Protein AF-A0A4Z1E161-F1 (afdb_monomer_lite)

Structure (mmCIF, N/CA/C/O backbone):
data_AF-A0A4Z1E161-F1
#
_entry.id   AF-A0A4Z1E161-F1
#
loop_
_atom_site.group_PDB
_atom_site.id
_atom_site.type_symbol
_atom_site.label_atom_id
_atom_site.label_alt_id
_atom_site.label_comp_id
_atom_site.label_asym_id
_atom_site.label_entity_id
_atom_site.label_seq_id
_atom_site.pdbx_PDB_ins_code
_atom_site.Cartn_x
_atom_site.Cartn_y
_atom_site.Cartn_z
_atom_site.occupancy
_atom_site.B_iso_or_equiv
_atom_site.auth_seq_id
_atom_site.auth_comp_id
_atom_site.auth_asym_id
_atom_site.auth_atom_id
_atom_site.pdbx_PDB_model_num
ATOM 1 N N . MET A 1 1 ? 20.502 -10.561 -2.138 1.00 53.72 1 MET A N 1
ATOM 2 C CA . MET A 1 1 ? 19.222 -10.357 -1.425 1.00 53.72 1 MET A CA 1
ATOM 3 C C . MET A 1 1 ? 18.939 -11.590 -0.588 1.00 53.72 1 MET A C 1
ATOM 5 O O . MET A 1 1 ? 18.748 -12.665 -1.150 1.00 53.72 1 MET A O 1
ATOM 9 N N . GLY A 1 2 ? 19.047 -11.461 0.734 1.00 64.62 2 GLY A N 1
ATOM 10 C CA . GLY A 1 2 ? 18.927 -12.574 1.674 1.00 64.62 2 GLY A CA 1
ATOM 11 C C . GLY A 1 2 ? 17.469 -12.944 1.950 1.00 64.62 2 GLY A C 1
ATOM 12 O O . GLY A 1 2 ? 16.547 -12.198 1.630 1.00 64.62 2 GLY A O 1
ATOM 13 N N . ILE A 1 3 ? 17.251 -14.104 2.572 1.00 73.12 3 ILE A N 1
ATOM 14 C CA . ILE A 1 3 ? 15.918 -14.571 3.001 1.00 73.12 3 ILE A CA 1
ATOM 15 C C . ILE A 1 3 ? 15.237 -13.529 3.911 1.00 73.12 3 ILE A C 1
ATOM 17 O O . ILE A 1 3 ? 14.029 -13.329 3.811 1.00 73.12 3 ILE A O 1
ATOM 21 N N . GLY A 1 4 ? 16.022 -12.805 4.719 1.00 70.31 4 GLY A N 1
ATOM 22 C CA . GLY A 1 4 ? 15.545 -11.701 5.555 1.00 70.31 4 GLY A CA 1
ATOM 23 C C . GLY A 1 4 ? 14.907 -10.555 4.765 1.00 70.31 4 GLY A C 1
ATOM 24 O O . GLY A 1 4 ? 13.837 -10.098 5.149 1.00 70.31 4 GLY A O 1
ATOM 25 N N . ASP A 1 5 ? 15.480 -10.155 3.623 1.00 70.69 5 ASP A N 1
ATOM 26 C CA . ASP A 1 5 ? 14.911 -9.094 2.774 1.00 70.69 5 ASP A CA 1
ATOM 27 C C . ASP A 1 5 ? 13.550 -9.498 2.197 1.00 70.69 5 ASP A C 1
ATOM 29 O O . ASP A 1 5 ? 12.613 -8.702 2.156 1.00 70.69 5 ASP A O 1
ATOM 33 N N . LYS A 1 6 ? 13.413 -10.763 1.774 1.00 67.12 6 LYS A N 1
ATOM 34 C CA . LYS A 1 6 ? 12.142 -11.281 1.247 1.00 67.12 6 LYS A CA 1
ATOM 35 C C . LYS A 1 6 ? 11.070 -11.358 2.330 1.00 67.12 6 LYS A C 1
ATOM 37 O O . LYS A 1 6 ? 9.917 -11.046 2.051 1.00 67.12 6 LYS A O 1
ATOM 42 N N . ILE A 1 7 ? 11.451 -11.753 3.545 1.00 77.06 7 ILE A N 1
ATOM 43 C CA . ILE A 1 7 ? 10.538 -11.809 4.691 1.00 77.06 7 ILE A CA 1
ATOM 44 C C . ILE A 1 7 ? 10.113 -10.400 5.109 1.00 77.06 7 ILE A C 1
ATOM 46 O O . ILE A 1 7 ? 8.924 -10.195 5.322 1.00 77.06 7 ILE A O 1
ATOM 50 N N . SER A 1 8 ? 11.029 -9.428 5.169 1.00 73.81 8 SER A N 1
ATOM 51 C CA . SER A 1 8 ? 10.678 -8.031 5.469 1.00 73.81 8 SER A CA 1
ATOM 52 C C . SER A 1 8 ? 9.728 -7.442 4.431 1.00 73.81 8 SER A C 1
ATOM 54 O O . SER A 1 8 ? 8.692 -6.907 4.812 1.00 73.81 8 SER A O 1
ATOM 56 N N . ASN A 1 9 ? 10.007 -7.617 3.134 1.00 73.25 9 ASN A N 1
ATOM 57 C CA . ASN A 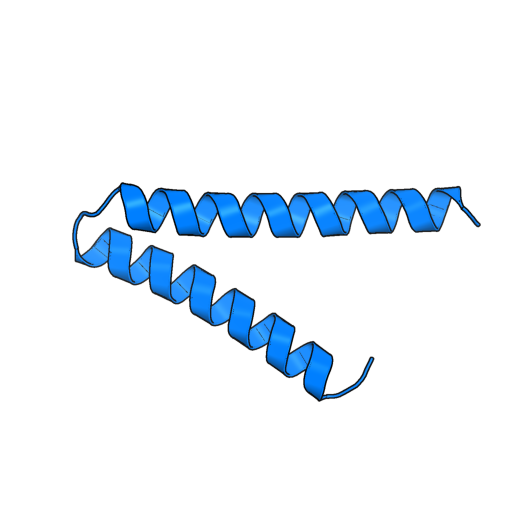1 9 ? 9.097 -7.145 2.084 1.00 73.25 9 ASN A CA 1
ATOM 58 C C . ASN A 1 9 ? 7.716 -7.798 2.202 1.00 73.25 9 ASN A C 1
ATOM 60 O O . ASN A 1 9 ? 6.702 -7.118 2.096 1.00 73.25 9 ASN A O 1
ATOM 64 N N . ALA A 1 10 ? 7.669 -9.113 2.428 1.00 77.94 10 ALA A N 1
ATOM 65 C CA . ALA A 1 10 ? 6.406 -9.820 2.598 1.00 77.94 10 ALA A CA 1
ATOM 66 C C . ALA A 1 10 ? 5.658 -9.358 3.856 1.00 77.94 10 ALA A C 1
ATOM 68 O O . ALA A 1 10 ? 4.439 -9.239 3.821 1.00 77.94 10 ALA A O 1
ATOM 69 N N . ALA A 1 11 ? 6.372 -9.076 4.948 1.00 84.06 11 ALA A N 1
ATOM 70 C CA . ALA A 1 11 ? 5.798 -8.583 6.192 1.00 84.06 11 ALA A CA 1
ATOM 71 C C . ALA A 1 11 ? 5.238 -7.162 6.045 1.00 84.06 11 ALA A C 1
ATOM 73 O O . ALA A 1 11 ? 4.153 -6.895 6.556 1.00 84.06 11 ALA A O 1
ATOM 74 N N . GLU A 1 12 ? 5.929 -6.265 5.337 1.00 78.62 12 GLU A N 1
ATOM 75 C CA . GLU A 1 12 ? 5.415 -4.928 5.016 1.00 78.62 12 GLU A CA 1
ATOM 76 C C . GLU A 1 12 ? 4.166 -4.995 4.127 1.00 78.62 12 GLU A C 1
ATOM 78 O O . GLU A 1 12 ? 3.177 -4.325 4.426 1.00 78.62 12 GLU A O 1
ATOM 83 N N . ASP A 1 13 ? 4.152 -5.870 3.116 1.00 78.62 13 ASP A N 1
ATOM 84 C CA . ASP A 1 13 ? 2.990 -6.091 2.241 1.00 78.62 13 ASP A CA 1
ATOM 85 C C . ASP A 1 13 ? 1.779 -6.625 3.030 1.00 78.62 13 ASP A C 1
ATOM 87 O O . ASP A 1 13 ? 0.654 -6.132 2.904 1.00 78.62 13 ASP A O 1
ATOM 91 N N . LEU A 1 14 ? 2.022 -7.583 3.933 1.00 86.56 14 LEU A N 1
ATOM 92 C CA . LEU A 1 14 ? 1.011 -8.130 4.841 1.00 86.56 14 LEU A CA 1
ATOM 93 C C . LEU A 1 14 ? 0.482 -7.069 5.806 1.00 86.56 14 LEU A C 1
ATOM 95 O O . LEU A 1 14 ? -0.718 -7.014 6.061 1.00 86.56 14 LEU A O 1
ATOM 99 N N . LYS A 1 15 ? 1.361 -6.218 6.340 1.00 82.75 15 LYS A N 1
ATOM 100 C CA . LYS A 1 15 ? 0.998 -5.148 7.274 1.00 82.75 15 LYS A CA 1
ATOM 101 C C . LYS A 1 15 ? 0.167 -4.063 6.590 1.00 82.75 15 LYS A C 1
ATOM 103 O O . LYS A 1 15 ? -0.791 -3.580 7.189 1.00 82.75 15 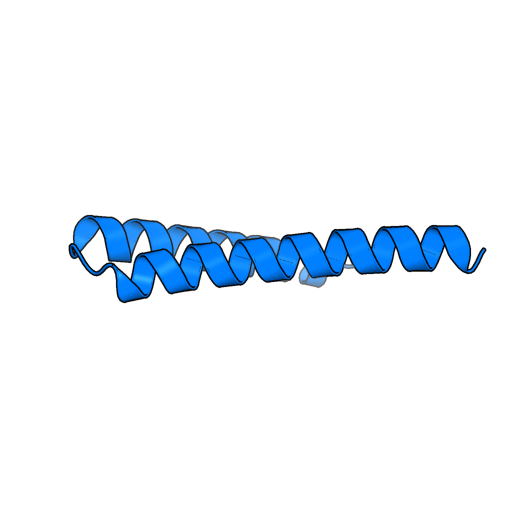LYS A O 1
ATOM 108 N N . GLY A 1 16 ? 0.493 -3.721 5.343 1.00 78.44 16 GLY A N 1
ATOM 109 C CA . GLY A 1 16 ? -0.290 -2.806 4.512 1.00 78.44 16 GLY A CA 1
ATOM 110 C C . GLY A 1 16 ? -1.689 -3.352 4.229 1.00 78.44 16 GLY A C 1
ATOM 111 O O . GLY A 1 16 ? -2.678 -2.685 4.523 1.00 78.44 16 GLY A O 1
ATOM 112 N N . LYS A 1 17 ? -1.783 -4.606 3.770 1.00 82.12 17 LYS A N 1
ATOM 113 C CA . LYS A 1 17 ? -3.072 -5.290 3.555 1.00 82.12 17 LYS A CA 1
ATOM 114 C C . LYS A 1 17 ? -3.883 -5.439 4.837 1.00 82.12 17 LYS A C 1
ATOM 116 O O . LYS A 1 17 ? -5.098 -5.286 4.816 1.00 82.12 17 LYS A O 1
ATOM 121 N N . ALA A 1 18 ? -3.223 -5.702 5.963 1.00 84.44 18 ALA A N 1
ATOM 122 C CA . ALA A 1 18 ? -3.883 -5.783 7.259 1.00 84.44 18 ALA A CA 1
ATOM 123 C C . ALA A 1 18 ? -4.443 -4.426 7.708 1.00 84.44 18 ALA A C 1
ATOM 125 O O . ALA A 1 18 ? -5.553 -4.392 8.229 1.00 84.44 18 ALA A O 1
ATOM 126 N N . LYS A 1 19 ? -3.719 -3.314 7.500 1.00 80.88 19 LYS A N 1
ATOM 127 C CA . LYS A 1 19 ? -4.239 -1.959 7.761 1.00 80.88 19 LYS A CA 1
ATOM 128 C C . LYS A 1 19 ? -5.437 -1.632 6.873 1.00 80.88 19 LYS A C 1
ATOM 130 O O . LYS A 1 19 ? -6.411 -1.094 7.381 1.00 80.88 19 LYS A O 1
ATOM 135 N N . GLU A 1 20 ? -5.379 -1.992 5.593 1.00 77.94 20 GLU A N 1
ATOM 136 C CA . GLU A 1 20 ? -6.474 -1.767 4.645 1.00 77.94 20 GLU A CA 1
ATOM 137 C C . GLU A 1 20 ? -7.723 -2.567 5.044 1.00 77.94 20 GLU A C 1
ATOM 139 O O . GLU A 1 20 ? -8.789 -1.989 5.217 1.00 77.94 20 GLU A O 1
ATOM 144 N N . ALA A 1 21 ? -7.570 -3.864 5.330 1.00 83.81 21 ALA A N 1
ATOM 145 C CA . ALA A 1 21 ? -8.667 -4.722 5.773 1.00 83.81 21 ALA A CA 1
ATOM 146 C C . ALA A 1 21 ? -9.233 -4.318 7.146 1.00 83.81 21 ALA A C 1
ATOM 148 O O . ALA A 1 21 ? -10.437 -4.407 7.373 1.00 83.81 21 ALA A O 1
ATOM 149 N N . LEU A 1 22 ? -8.381 -3.877 8.079 1.00 80.94 22 LEU A N 1
ATOM 150 C CA . LEU A 1 22 ? -8.833 -3.366 9.375 1.00 80.94 22 LEU A CA 1
ATOM 151 C C . LEU A 1 22 ? -9.520 -2.005 9.255 1.00 80.94 22 LEU A C 1
ATOM 153 O O . LEU A 1 22 ? -10.460 -1.764 10.006 1.00 80.94 22 LEU A O 1
ATOM 157 N N . GLY A 1 23 ? -9.060 -1.135 8.354 1.00 75.38 23 GLY A N 1
ATOM 158 C CA . GLY A 1 23 ? -9.708 0.138 8.043 1.00 75.38 23 GLY A CA 1
ATOM 159 C C . GLY A 1 23 ? -11.094 -0.081 7.446 1.00 75.38 23 GLY A C 1
ATOM 160 O O . GLY A 1 23 ? -12.065 0.462 7.964 1.00 75.38 23 GLY A O 1
ATOM 161 N N . ASP A 1 24 ? -11.202 -0.973 6.460 1.00 78.94 24 ASP A N 1
ATOM 162 C CA . ASP A 1 24 ? -12.469 -1.345 5.822 1.00 78.94 24 ASP A CA 1
ATOM 163 C C . ASP A 1 24 ? -13.453 -1.948 6.845 1.00 78.94 24 ASP A C 1
ATOM 1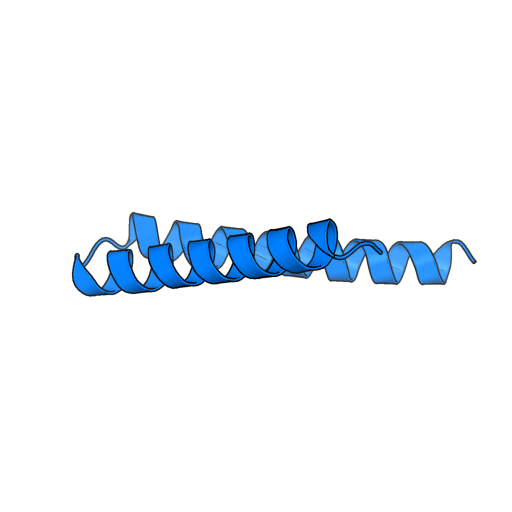65 O O . ASP A 1 24 ? -14.578 -1.472 7.012 1.00 78.94 24 ASP A O 1
ATOM 169 N N . ALA A 1 25 ? -12.983 -2.902 7.660 1.00 84.31 25 ALA A N 1
ATOM 170 C CA . ALA A 1 25 ? -13.801 -3.557 8.681 1.00 84.31 25 ALA A CA 1
ATOM 171 C C . ALA A 1 25 ? -14.236 -2.626 9.828 1.00 84.31 25 ALA A C 1
ATOM 173 O O . ALA A 1 25 ? -15.282 -2.851 10.439 1.00 84.31 25 ALA A O 1
ATOM 174 N N . LYS A 1 26 ? -13.434 -1.606 10.159 1.00 84.44 26 LYS A N 1
ATOM 175 C CA . LYS A 1 26 ? -13.756 -0.620 11.203 1.00 84.44 26 LYS A CA 1
ATOM 176 C C . LYS A 1 26 ? -14.443 0.635 10.665 1.00 84.44 26 LYS A C 1
ATOM 178 O O . LYS A 1 26 ? -14.796 1.488 11.474 1.00 84.44 26 LYS A O 1
ATOM 183 N N . ASN A 1 27 ? -14.651 0.732 9.348 1.00 79.94 27 ASN A N 1
ATOM 184 C CA . ASN A 1 27 ? -15.091 1.955 8.674 1.00 79.94 27 ASN A CA 1
ATOM 185 C C . ASN A 1 27 ? -14.201 3.164 9.035 1.00 79.94 27 ASN A C 1
ATOM 187 O O . ASN A 1 27 ? -14.672 4.277 9.246 1.00 79.94 27 ASN A O 1
ATOM 191 N N . ASP A 1 28 ? -12.899 2.914 9.170 1.00 80.19 28 ASP A N 1
ATOM 192 C CA . ASP A 1 28 ? -11.892 3.906 9.527 1.00 80.19 28 ASP A CA 1
ATOM 193 C C . ASP A 1 28 ? -11.144 4.315 8.253 1.00 80.19 28 ASP A C 1
ATOM 195 O O . ASP A 1 28 ? -10.160 3.690 7.839 1.00 80.19 28 ASP A O 1
ATOM 199 N N . GLU A 1 29 ? -11.653 5.365 7.602 1.00 79.81 29 GLU A N 1
ATOM 200 C CA . GLU A 1 29 ? -11.067 5.944 6.386 1.00 79.81 29 GLU A CA 1
ATOM 201 C C . GLU A 1 29 ? -9.602 6.364 6.588 1.00 79.81 29 GLU A C 1
ATOM 203 O O . GLU A 1 29 ? -8.820 6.346 5.637 1.00 79.81 29 GLU A O 1
ATOM 208 N N . GLY A 1 30 ? -9.199 6.688 7.824 1.00 83.56 30 GLY A N 1
ATOM 209 C CA . GLY A 1 30 ? -7.824 7.044 8.163 1.00 83.56 30 GLY A CA 1
ATOM 210 C C . GLY A 1 30 ? -6.869 5.866 7.988 1.00 83.56 30 GLY A C 1
ATOM 211 O O . GLY A 1 30 ? -5.860 5.992 7.295 1.00 83.56 30 GLY A O 1
ATOM 212 N N . LEU A 1 31 ? -7.212 4.702 8.550 1.00 82.56 31 LEU A N 1
ATOM 213 C CA . LEU A 1 31 ? -6.423 3.469 8.418 1.00 82.56 31 LEU A CA 1
ATOM 214 C C . LEU A 1 31 ? -6.309 2.990 6.966 1.00 82.56 31 LEU A C 1
ATOM 216 O O . LEU A 1 31 ? -5.236 2.547 6.542 1.00 82.56 31 LEU A O 1
ATOM 220 N N . GLN A 1 32 ? -7.396 3.103 6.202 1.00 77.75 32 GLN A N 1
ATOM 221 C CA . GLN A 1 32 ? -7.425 2.712 4.795 1.00 77.75 32 GLN A CA 1
ATOM 222 C C . GLN A 1 32 ? -6.573 3.659 3.931 1.00 77.75 32 GLN A C 1
ATOM 224 O O . GLN A 1 32 ? -5.770 3.204 3.112 1.00 77.75 32 GLN A O 1
ATOM 229 N N .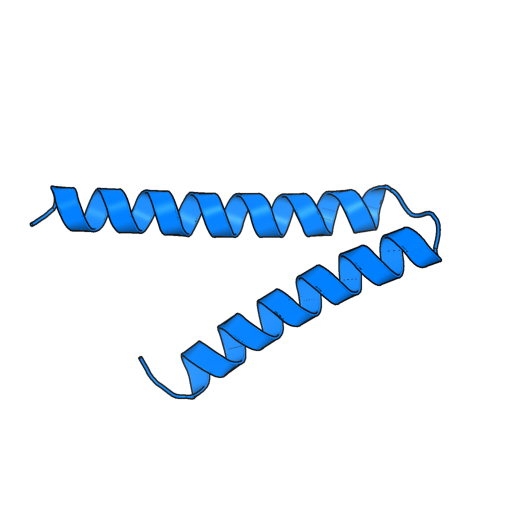 ALA A 1 33 ? -6.676 4.972 4.167 1.00 84.06 33 ALA A N 1
ATOM 230 C CA . ALA A 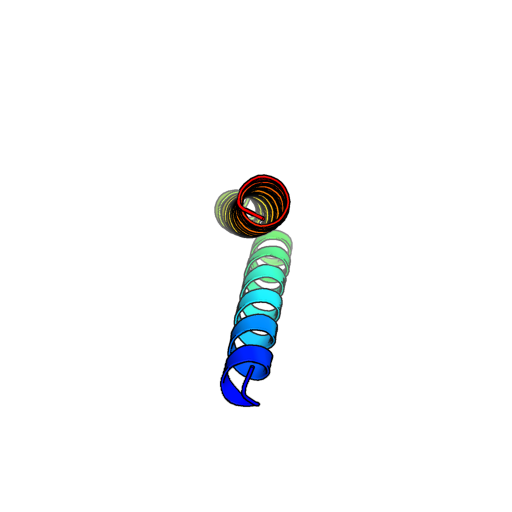1 33 ? -5.861 5.976 3.490 1.00 84.06 33 ALA A CA 1
ATOM 231 C C . ALA A 1 33 ? -4.369 5.836 3.830 1.00 84.06 33 ALA A C 1
ATOM 233 O O . ALA A 1 33 ? -3.527 5.967 2.942 1.00 84.06 33 ALA A O 1
ATOM 234 N N . GLU A 1 34 ? -4.025 5.525 5.085 1.00 81.12 34 GLU A N 1
ATOM 235 C CA . GLU A 1 34 ? -2.641 5.264 5.497 1.00 81.12 34 GLU A CA 1
ATOM 236 C C . GLU A 1 34 ? -2.059 4.045 4.771 1.00 81.12 34 GLU A C 1
ATOM 238 O O . GLU A 1 34 ? -0.949 4.118 4.246 1.00 81.12 34 GLU A O 1
ATOM 243 N N . GLY A 1 35 ? -2.817 2.943 4.698 1.00 80.75 35 GLY A N 1
ATOM 244 C CA . GLY A 1 35 ? -2.406 1.724 3.998 1.00 80.75 35 GLY A CA 1
ATOM 245 C C . GLY A 1 35 ? -2.140 1.956 2.509 1.00 80.75 35 GLY A C 1
ATOM 246 O O . GLY A 1 35 ? -1.087 1.560 2.002 1.00 80.75 35 GLY A O 1
ATOM 247 N N . GLN A 1 36 ? -3.042 2.661 1.820 1.00 82.50 36 GLN A N 1
ATOM 248 C CA . GLN A 1 36 ? -2.848 3.007 0.410 1.00 82.50 36 GLN A CA 1
ATOM 249 C C . GLN A 1 36 ? -1.702 4.000 0.193 1.00 82.50 36 GLN A C 1
ATOM 251 O O . GLN A 1 36 ? -0.933 3.853 -0.759 1.00 82.50 36 GLN A O 1
ATOM 256 N N . ALA A 1 37 ? -1.546 4.991 1.073 1.00 85.19 37 ALA A N 1
ATOM 257 C CA . ALA A 1 37 ? -0.457 5.957 0.981 1.00 85.19 37 ALA A CA 1
ATOM 258 C C . ALA A 1 37 ? 0.918 5.296 1.169 1.00 85.19 37 ALA A C 1
ATOM 260 O O . ALA A 1 37 ? 1.859 5.641 0.449 1.00 85.19 37 ALA A O 1
ATOM 261 N N . ASP A 1 38 ? 1.043 4.341 2.096 1.00 82.62 38 ASP A N 1
ATOM 262 C CA . ASP A 1 38 ? 2.267 3.556 2.289 1.00 82.62 38 ASP A CA 1
ATOM 263 C C . ASP A 1 38 ? 2.587 2.705 1.051 1.00 82.62 38 ASP A C 1
ATOM 265 O O . ASP A 1 38 ? 3.711 2.759 0.542 1.00 82.62 38 ASP A O 1
ATOM 269 N N . GLN A 1 39 ? 1.596 2.001 0.486 1.00 80.62 39 GLN A N 1
ATOM 270 C CA . GLN A 1 39 ? 1.787 1.227 -0.748 1.00 80.62 39 GLN A CA 1
ATOM 271 C C . GLN A 1 39 ? 2.208 2.109 -1.929 1.00 80.62 39 GLN A C 1
ATOM 273 O O . GLN A 1 39 ? 3.157 1.781 -2.645 1.00 80.62 39 GLN A O 1
ATOM 278 N N . ALA A 1 40 ? 1.549 3.255 -2.116 1.00 85.81 40 ALA A N 1
ATOM 279 C CA . ALA A 1 40 ? 1.867 4.191 -3.188 1.00 85.81 40 ALA A CA 1
ATOM 280 C C . ALA A 1 40 ? 3.285 4.764 -3.040 1.00 85.81 40 ALA A C 1
ATOM 282 O O . ALA A 1 40 ? 4.035 4.834 -4.019 1.00 85.81 40 ALA A O 1
ATOM 283 N N . LYS A 1 41 ? 3.696 5.129 -1.818 1.00 82.38 41 LYS A N 1
ATOM 284 C CA . LYS A 1 41 ? 5.063 5.595 -1.535 1.00 82.38 41 LYS A CA 1
ATOM 285 C C . LYS A 1 41 ? 6.099 4.509 -1.792 1.00 82.38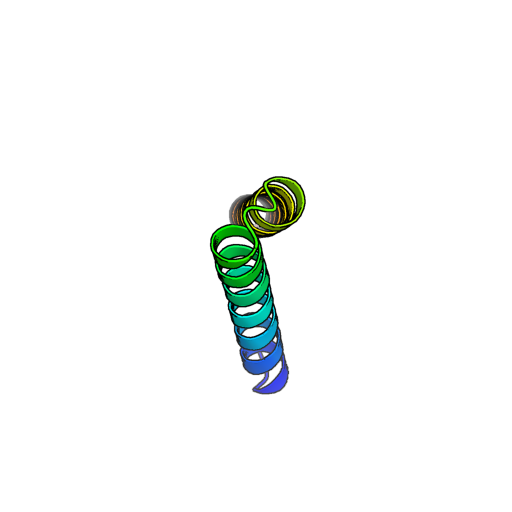 41 LYS A C 1
ATOM 287 O O . LYS A 1 41 ? 7.127 4.808 -2.397 1.00 82.38 41 LYS A O 1
ATOM 292 N N . ALA A 1 42 ? 5.837 3.273 -1.372 1.00 80.69 42 ALA A N 1
ATOM 293 C CA . ALA A 1 42 ? 6.732 2.144 -1.603 1.00 80.69 42 ALA A CA 1
ATOM 294 C C . ALA A 1 42 ? 6.899 1.850 -3.103 1.00 80.69 42 ALA A C 1
ATOM 296 O O . ALA A 1 42 ? 8.027 1.719 -3.582 1.00 80.69 42 ALA A O 1
ATOM 297 N N . HIS A 1 43 ? 5.798 1.836 -3.863 1.00 78.75 43 HIS A N 1
ATOM 298 C CA . HIS A 1 43 ? 5.827 1.682 -5.319 1.00 78.75 43 HIS A CA 1
ATOM 299 C C . HIS A 1 43 ? 6.580 2.820 -6.010 1.00 78.75 43 HIS A C 1
ATOM 301 O O . HIS A 1 43 ? 7.404 2.567 -6.886 1.00 78.75 43 HIS A O 1
ATOM 307 N N . THR A 1 44 ? 6.341 4.064 -5.590 1.00 82.94 44 THR A N 1
ATOM 308 C CA . THR A 1 44 ? 7.018 5.240 -6.153 1.00 82.94 44 THR A CA 1
ATOM 309 C C . THR A 1 44 ? 8.515 5.221 -5.852 1.00 82.94 44 THR A C 1
ATOM 311 O O . THR A 1 44 ? 9.316 5.531 -6.729 1.00 82.94 44 THR A O 1
ATOM 314 N N . LYS A 1 45 ? 8.915 4.824 -4.635 1.00 79.31 45 LYS A N 1
ATOM 315 C CA . LYS A 1 45 ? 10.328 4.654 -4.272 1.00 79.31 45 LYS A CA 1
ATOM 316 C C . LYS A 1 45 ? 11.004 3.586 -5.119 1.00 79.31 45 LYS A C 1
ATOM 318 O O . LYS A 1 45 ? 12.046 3.881 -5.688 1.00 79.31 45 LYS A O 1
ATOM 323 N N . LYS A 1 46 ? 10.396 2.399 -5.248 1.00 78.56 46 LYS A N 1
ATOM 324 C CA . LYS A 1 46 ? 10.921 1.325 -6.104 1.00 78.56 46 LYS A CA 1
ATOM 325 C C . LYS A 1 46 ? 11.079 1.796 -7.542 1.00 78.56 46 LYS A C 1
ATOM 327 O O . LYS A 1 46 ? 12.185 1.774 -8.051 1.00 78.56 46 LYS A O 1
ATOM 332 N N . ALA A 1 47 ? 10.019 2.332 -8.148 1.00 81.69 47 ALA A N 1
ATOM 333 C CA . ALA A 1 47 ? 10.072 2.821 -9.524 1.00 81.69 47 ALA A CA 1
ATOM 334 C C . ALA A 1 47 ? 11.119 3.934 -9.712 1.00 81.69 47 ALA A C 1
ATOM 336 O O . ALA A 1 47 ? 11.819 3.966 -10.719 1.00 81.69 47 ALA A O 1
ATOM 337 N N . GLY A 1 48 ? 11.248 4.839 -8.738 1.00 82.56 48 GLY A N 1
ATOM 338 C CA . GLY A 1 48 ? 12.255 5.892 -8.751 1.00 82.56 48 GLY A CA 1
ATOM 339 C C . GLY A 1 48 ? 13.681 5.359 -8.625 1.00 82.56 48 GLY A C 1
ATOM 340 O O . GLY A 1 48 ? 14.556 5.838 -9.339 1.00 82.56 48 GLY A O 1
ATOM 341 N N . GLU A 1 49 ? 13.923 4.382 -7.748 1.00 77.56 49 GLU A N 1
ATOM 342 C CA . GLU A 1 49 ? 15.219 3.710 -7.611 1.00 77.56 49 GLU A CA 1
ATOM 343 C C . GLU A 1 49 ? 15.561 2.880 -8.848 1.00 77.56 49 GLU A C 1
ATOM 345 O O . GLU A 1 49 ? 16.655 3.059 -9.364 1.00 77.56 49 GLU A O 1
ATOM 350 N N . ASP A 1 50 ? 14.627 2.087 -9.385 1.00 77.19 50 ASP A N 1
ATOM 351 C CA . ASP A 1 50 ? 14.798 1.320 -10.628 1.00 77.19 50 ASP A CA 1
ATOM 352 C C . ASP A 1 50 ? 15.199 2.237 -11.792 1.00 77.19 50 ASP A C 1
ATOM 354 O O . ASP A 1 50 ? 16.187 1.988 -12.479 1.00 77.19 50 ASP A O 1
ATOM 358 N N . VAL A 1 51 ? 14.487 3.354 -11.985 1.00 79.56 51 VAL A N 1
ATOM 359 C CA . VAL A 1 51 ? 14.851 4.355 -12.999 1.00 79.56 51 VAL A CA 1
ATOM 360 C C . VAL A 1 51 ? 16.245 4.912 -12.707 1.00 79.56 51 VAL A C 1
ATOM 362 O O . VAL A 1 51 ? 17.096 4.942 -13.590 1.00 79.56 51 VAL A O 1
ATOM 365 N N . LYS A 1 52 ? 16.529 5.328 -11.471 1.00 75.88 52 LYS A N 1
ATOM 366 C CA . LYS A 1 52 ? 17.833 5.911 -11.131 1.00 75.88 52 LYS A CA 1
ATOM 367 C C . LYS A 1 52 ? 18.989 4.930 -11.329 1.00 75.88 52 LYS A C 1
ATOM 369 O O . LYS A 1 52 ? 20.057 5.388 -11.712 1.00 75.88 52 LYS A O 1
ATOM 374 N N . ASP A 1 53 ? 18.793 3.637 -11.082 1.00 79.69 53 ASP A N 1
ATOM 375 C CA . ASP A 1 53 ? 19.795 2.586 -11.292 1.00 79.69 53 ASP A CA 1
ATOM 376 C C . ASP A 1 53 ? 20.068 2.389 -12.790 1.00 79.69 53 ASP A C 1
ATOM 378 O O . ASP A 1 53 ? 21.217 2.413 -13.224 1.00 79.69 53 ASP A O 1
ATOM 382 N N . VAL A 1 54 ? 19.009 2.338 -13.608 1.00 77.00 54 VAL A N 1
ATOM 383 C CA . VAL A 1 54 ? 19.121 2.229 -15.075 1.00 77.00 54 VAL A CA 1
ATOM 384 C C . VAL A 1 54 ? 19.843 3.436 -15.684 1.00 77.00 54 VAL A C 1
ATOM 386 O O . VAL A 1 54 ? 20.625 3.276 -16.615 1.00 77.00 54 VAL A O 1
ATOM 389 N N . PHE A 1 55 ? 19.614 4.642 -15.159 1.00 73.62 55 PHE A N 1
ATOM 390 C CA . PHE A 1 55 ? 20.272 5.868 -15.633 1.00 73.62 55 PHE A CA 1
ATOM 391 C C . PHE A 1 55 ? 21.660 6.118 -15.025 1.00 73.62 55 PHE A C 1
ATOM 393 O O . PHE A 1 55 ? 22.366 7.015 -15.485 1.00 73.62 55 PHE A O 1
ATOM 400 N N . LYS A 1 56 ? 22.044 5.387 -13.973 1.00 72.38 56 LYS A N 1
ATOM 401 C CA . LYS A 1 56 ? 23.369 5.489 -13.342 1.00 72.38 56 LYS A CA 1
ATOM 402 C C . LYS A 1 56 ? 24.350 4.424 -13.859 1.00 72.38 56 LYS A C 1
ATOM 404 O O . LYS A 1 56 ? 25.509 4.449 -13.442 1.00 72.38 56 LYS A O 1
ATOM 409 N N . GLY A 1 57 ? 23.886 3.532 -14.741 1.00 50.53 57 GLY A N 1
ATOM 410 C CA . GLY A 1 57 ? 24.698 2.597 -15.528 1.00 50.53 57 GLY A CA 1
ATOM 411 C C . GLY A 1 57 ? 25.478 3.253 -16.660 1.00 50.53 57 GLY A C 1
ATOM 412 O O . GLY A 1 57 ? 25.049 4.321 -17.151 1.00 50.53 57 GLY A O 1
#

Organism: NCBI:txid1655435

InterPro domains:
  IPR008462 CsbD-like domain [PF05532] (5-56)
  IPR036629 YjbJ superfamily [G3DSA:1.10.1470.10] (4-56)
  IPR036629 YjbJ superfamily [SSF69047] (5-54)

pLDDT: mean 78.26, std 6.72, range [50.53, 86.56]

Secondary structure (DSSP, 8-state):
--HHHHHHHHHHHHHHHHHHHHHHHHT-HHHHHHHHHHHHHHHHHHHHHHHHHHHH-

Radius of gyration: 14.3 Å; chains: 1; bounding box: 40×22×27 Å

Sequence (57 aa):
MGIGDKISNAAEDLKGKAKEALGDAKNDEGLQAEGQADQAKAHTKKAGEDVKDVFKG

Foldseek 3Di:
DDPVVVVVVVVLVVVLVVLLVVCVVVVPVPSNVVSVVSVVVVVVVVVVVVVVVVVVD